Protein AF-A0A2S9G1L5-F1 (afdb_monomer_lite)

Secondary structure (DSSP, 8-state):
----SS---HHHHHHHHH-TTS-------S--------TTSGGGGSHHHHHHHHHH--HHHHHHHHHTTSS----SSSPTTSS--

Foldseek 3Di:
DDDDPPDDDLVVLVVQVPDPVHDDDDDDDFDDDDDDQDCVDDPNVDPVSVVVVVVPDPQQVCCCVVRVPSDDRADDPTRPPSDDD

Sequence (85 aa):
FDMVTKGFPIPDVLSYQSNPQFSVTNSIGGVGEAVWLNPNSGGFADIEVRRAIMTALDRKSIVDTAWGGLATVQESMWPEASLPP

Structure (mmCIF, N/CA/C/O backbone):
data_AF-A0A2S9G1L5-F1
#
_entry.id   AF-A0A2S9G1L5-F1
#
loop_
_atom_site.group_PDB
_atom_site.id
_atom_site.type_symbol
_atom_site.label_atom_id
_atom_site.label_alt_id
_atom_site.label_comp_id
_atom_site.label_asym_id
_atom_site.label_entity_id
_atom_site.label_seq_id
_atom_site.pdbx_PDB_ins_code
_atom_site.Cartn_x
_atom_site.Cartn_y
_atom_site.Cartn_z
_atom_site.occupancy
_atom_site.B_iso_or_equiv
_atom_site.auth_seq_id
_atom_site.auth_comp_id
_atom_site.auth_asym_id
_atom_site.auth_atom_id
_atom_site.pdbx_PDB_model_num
ATOM 1 N N . PHE A 1 1 ? -3.271 -14.907 24.262 1.00 54.97 1 PHE A N 1
ATOM 2 C CA . PHE A 1 1 ? -3.627 -13.779 23.386 1.00 54.97 1 PHE A CA 1
ATOM 3 C C . PHE A 1 1 ? -3.628 -14.334 21.984 1.00 54.97 1 PHE A C 1
ATOM 5 O O . PHE A 1 1 ? -2.571 -14.752 21.523 1.00 54.97 1 PHE A O 1
ATOM 12 N N . ASP A 1 2 ? -4.795 -14.411 21.358 1.00 70.81 2 ASP A N 1
ATOM 13 C CA . ASP A 1 2 ? -4.890 -14.849 19.970 1.00 70.81 2 ASP A CA 1
ATOM 14 C C . ASP A 1 2 ? -4.710 -13.609 19.102 1.00 70.81 2 ASP A C 1
ATOM 16 O O . ASP A 1 2 ? -5.556 -12.717 19.074 1.00 70.81 2 ASP A O 1
ATOM 20 N N . MET A 1 3 ? -3.535 -13.497 18.488 1.00 80.06 3 MET A N 1
ATOM 21 C CA . MET A 1 3 ? -3.185 -12.370 17.633 1.00 80.06 3 MET A CA 1
ATOM 22 C C . MET A 1 3 ? -3.371 -12.780 16.178 1.00 80.06 3 MET A C 1
ATOM 24 O O . MET A 1 3 ? -2.756 -13.738 15.708 1.00 80.06 3 MET A O 1
ATOM 28 N N . VAL A 1 4 ? -4.206 -12.040 15.455 1.00 79.19 4 VAL A N 1
ATOM 29 C CA . VAL A 1 4 ? -4.346 -12.216 14.010 1.00 79.19 4 VAL A CA 1
ATOM 30 C C . VAL A 1 4 ? -3.089 -11.682 13.326 1.00 79.19 4 VAL A C 1
ATOM 32 O O . VAL A 1 4 ? -2.719 -10.528 13.512 1.00 79.19 4 VAL A O 1
ATOM 35 N N . THR A 1 5 ? -2.426 -12.523 12.531 1.00 78.56 5 THR A N 1
ATOM 36 C CA . THR A 1 5 ? -1.154 -12.191 11.858 1.00 78.56 5 THR A CA 1
ATOM 37 C C . THR A 1 5 ? -1.292 -11.950 10.354 1.00 78.56 5 THR A C 1
ATOM 39 O O . THR A 1 5 ? -0.312 -11.590 9.710 1.00 78.56 5 THR A O 1
ATOM 42 N N . LYS A 1 6 ? -2.485 -12.154 9.777 1.00 77.75 6 LYS A N 1
ATOM 43 C CA . LYS A 1 6 ? -2.724 -12.103 8.319 1.00 77.75 6 LYS A CA 1
ATOM 44 C C . LYS A 1 6 ? -3.761 -11.060 7.882 1.00 77.75 6 LYS A C 1
ATOM 46 O O . LYS A 1 6 ? -4.246 -11.119 6.758 1.00 77.75 6 LYS A O 1
ATOM 51 N N . GLY A 1 7 ? -4.079 -10.110 8.761 1.00 83.81 7 GLY A N 1
ATOM 52 C CA . GLY A 1 7 ? -5.096 -9.086 8.518 1.00 83.81 7 GLY A CA 1
ATOM 53 C C . GLY A 1 7 ? -6.533 -9.616 8.578 1.00 83.81 7 GLY A C 1
ATOM 54 O O . GLY A 1 7 ? -6.771 -10.798 8.828 1.00 83.81 7 GLY A O 1
ATOM 55 N N . PHE A 1 8 ? -7.486 -8.712 8.362 1.00 89.19 8 PHE A N 1
ATOM 56 C CA . PHE A 1 8 ? -8.924 -8.982 8.319 1.00 89.19 8 PHE A CA 1
ATOM 57 C C . PHE A 1 8 ? -9.499 -8.559 6.959 1.00 89.19 8 PHE A C 1
ATOM 59 O O . PHE A 1 8 ? -8.941 -7.660 6.324 1.00 89.19 8 PHE A O 1
ATOM 66 N N . PRO A 1 9 ? -10.624 -9.147 6.514 1.00 91.50 9 PRO A N 1
ATOM 67 C CA . PRO A 1 9 ? -11.364 -8.641 5.362 1.00 91.50 9 PRO A CA 1
ATOM 68 C C . PRO A 1 9 ? -11.803 -7.182 5.561 1.00 91.50 9 PRO A C 1
ATOM 70 O O . PRO A 1 9 ? -12.242 -6.805 6.645 1.00 91.50 9 PRO A O 1
ATOM 73 N N . ILE A 1 10 ? -11.749 -6.370 4.499 1.00 92.69 10 ILE A N 1
ATOM 74 C CA . ILE A 1 10 ? -12.153 -4.950 4.536 1.00 92.69 10 ILE A CA 1
ATOM 75 C C . ILE A 1 10 ? -13.572 -4.753 5.097 1.00 92.69 10 ILE A C 1
ATOM 77 O O . ILE A 1 10 ? -13.726 -3.907 5.980 1.00 92.69 10 ILE A O 1
ATOM 81 N N . PRO A 1 11 ? -14.605 -5.514 4.666 1.00 93.94 11 PRO A N 1
ATOM 82 C CA . PRO A 1 11 ? -15.956 -5.332 5.197 1.00 93.94 11 PRO A CA 1
ATOM 83 C C . PRO A 1 11 ? -16.035 -5.543 6.712 1.00 93.94 11 PRO A C 1
ATOM 85 O O . PRO A 1 11 ? -16.751 -4.814 7.396 1.00 93.94 11 PRO A O 1
ATOM 88 N N . ASP A 1 12 ? -15.258 -6.489 7.243 1.00 94.00 12 ASP A N 1
ATOM 89 C CA . ASP A 1 12 ? -15.234 -6.791 8.673 1.00 94.00 12 ASP A CA 1
ATOM 90 C C . ASP A 1 12 ? -14.583 -5.644 9.448 1.00 94.00 12 ASP A C 1
ATOM 92 O O . ASP A 1 12 ? -15.140 -5.186 10.444 1.00 94.00 12 ASP A O 1
ATOM 96 N N . VAL A 1 13 ? -13.453 -5.113 8.959 1.00 92.38 13 VAL A N 1
ATOM 97 C CA . VAL A 1 13 ? -12.789 -3.946 9.568 1.00 92.38 13 VAL A CA 1
ATOM 98 C C . VAL A 1 13 ? -13.737 -2.748 9.639 1.00 92.38 13 VAL A C 1
ATOM 100 O O . VAL A 1 13 ? -13.867 -2.131 10.698 1.00 92.38 13 VAL A O 1
ATOM 103 N N . LEU A 1 14 ? -14.434 -2.445 8.541 1.00 92.56 14 LEU A N 1
ATOM 104 C CA . LEU A 1 14 ? -15.406 -1.349 8.495 1.00 92.56 14 LEU A CA 1
ATOM 105 C C . LEU A 1 14 ? -16.583 -1.596 9.452 1.00 92.56 14 LEU A C 1
ATOM 107 O O . LEU A 1 14 ? -17.011 -0.682 10.162 1.00 92.56 14 LEU A O 1
ATOM 111 N N . SER A 1 15 ? -17.068 -2.839 9.538 1.00 95.62 15 SER A N 1
ATOM 112 C CA . SER A 1 15 ? -18.104 -3.211 10.503 1.00 95.62 15 SER A CA 1
ATOM 113 C C . SER A 1 15 ? -17.631 -3.008 11.943 1.00 95.62 15 SER A C 1
ATOM 115 O O . SER A 1 15 ? -18.402 -2.481 12.749 1.00 95.62 15 SER A O 1
ATOM 117 N N . TYR A 1 16 ? -16.391 -3.377 12.278 1.00 94.56 16 TYR A N 1
ATOM 118 C CA . TYR A 1 16 ? -15.833 -3.165 13.616 1.00 94.56 16 TYR A CA 1
ATOM 119 C C . TYR A 1 16 ? -15.711 -1.677 13.953 1.00 94.56 16 TYR A C 1
ATOM 121 O O . TYR A 1 16 ? -16.067 -1.288 15.060 1.00 94.56 16 TYR A O 1
ATOM 129 N N . GLN A 1 17 ? -15.287 -0.834 13.005 1.00 93.38 17 GLN A N 1
ATOM 130 C CA . GLN A 1 17 ? -15.179 0.618 13.216 1.00 93.38 17 GLN A CA 1
ATOM 131 C C . GLN A 1 17 ? -16.533 1.284 13.505 1.00 93.38 17 GLN A C 1
ATOM 133 O O . GLN A 1 17 ? -16.598 2.233 14.282 1.00 93.38 17 GLN A O 1
ATOM 138 N N . SER A 1 18 ? -17.616 0.791 12.894 1.00 94.75 18 SER A N 1
ATOM 139 C CA . SER A 1 18 ? -18.972 1.322 13.105 1.00 94.75 18 SER A CA 1
ATOM 140 C C . SER A 1 18 ? -19.688 0.779 14.347 1.00 94.75 18 SER A C 1
ATOM 142 O O . SER A 1 18 ? -20.710 1.332 14.756 1.00 94.75 18 SER A O 1
ATOM 144 N N . ASN A 1 19 ? -19.195 -0.314 14.935 1.00 96.88 19 ASN A N 1
ATOM 145 C CA . ASN A 1 19 ? -19.887 -1.012 16.010 1.00 96.88 19 ASN A CA 1
ATOM 146 C C . ASN A 1 19 ? -19.326 -0.590 17.384 1.00 96.88 19 ASN A C 1
ATOM 148 O O . ASN A 1 19 ? -18.171 -0.891 17.684 1.00 96.88 19 ASN A O 1
ATOM 152 N N . PRO A 1 20 ? -20.144 0.016 18.271 1.00 96.50 20 PRO A N 1
ATOM 153 C CA . PRO A 1 20 ? -19.686 0.542 19.561 1.00 96.50 20 PRO A CA 1
ATOM 154 C C . PRO A 1 20 ? -19.236 -0.532 20.563 1.00 96.50 20 PRO A C 1
ATOM 156 O O . PRO A 1 20 ? -18.692 -0.197 21.613 1.00 96.50 20 PRO A O 1
ATOM 159 N N . GLN A 1 21 ? -19.472 -1.816 20.281 1.00 97.31 21 GLN A N 1
ATOM 160 C CA . GLN A 1 21 ? -18.967 -2.920 21.100 1.00 97.31 21 GLN A CA 1
ATOM 161 C C . GLN A 1 21 ? -17.471 -3.181 20.883 1.00 97.31 21 GLN A C 1
ATOM 163 O O . GLN A 1 21 ? -16.852 -3.860 21.703 1.00 97.31 21 GLN A O 1
ATOM 168 N N . PHE A 1 22 ? -16.894 -2.665 19.796 1.00 95.25 22 PHE A N 1
ATOM 169 C CA . PHE A 1 22 ? -15.482 -2.813 19.476 1.00 95.25 22 PHE A CA 1
ATOM 170 C C . PHE A 1 22 ? -14.740 -1.493 19.677 1.00 95.25 22 PHE A C 1
ATOM 172 O O . PHE A 1 22 ? -15.254 -0.411 19.404 1.00 95.25 22 PHE A O 1
ATOM 179 N N . SER A 1 23 ? -13.493 -1.598 20.130 1.00 93.00 23 SER A N 1
ATOM 180 C CA . SER A 1 23 ? -12.534 -0.499 20.078 1.00 93.00 23 SER A CA 1
ATOM 181 C C . SER A 1 23 ? -11.575 -0.767 18.927 1.00 93.00 23 SER A C 1
ATOM 183 O O . SER A 1 23 ? -10.885 -1.790 18.927 1.00 93.00 23 SER A O 1
ATOM 185 N N . VAL A 1 24 ? -11.549 0.127 17.939 1.00 90.19 24 VAL A N 1
ATOM 186 C CA . VAL A 1 24 ? -10.645 0.037 16.789 1.00 90.19 24 VAL A CA 1
ATOM 187 C C . VAL A 1 24 ? -9.636 1.173 16.864 1.00 90.19 24 VAL A C 1
ATOM 189 O O . VAL A 1 24 ? -9.994 2.344 16.755 1.00 90.19 24 VAL A O 1
ATOM 192 N N . THR A 1 25 ? -8.364 0.818 17.029 1.00 87.81 25 THR A N 1
ATOM 193 C CA . THR A 1 25 ? -7.253 1.772 17.029 1.00 87.81 25 THR A CA 1
ATOM 194 C C . THR A 1 25 ? -6.526 1.695 15.697 1.00 87.81 25 THR A C 1
ATOM 196 O O . THR A 1 25 ? -5.950 0.660 15.365 1.00 87.81 25 THR A O 1
ATOM 199 N N . ASN A 1 26 ? -6.507 2.802 14.958 1.00 83.12 26 ASN A N 1
ATOM 200 C CA . ASN A 1 26 ? -5.690 2.930 13.757 1.00 83.12 26 ASN A CA 1
ATOM 201 C C . ASN A 1 26 ? -4.315 3.492 14.137 1.00 83.12 26 ASN A C 1
ATOM 203 O O . ASN A 1 26 ? -4.221 4.498 14.838 1.00 83.12 26 ASN A O 1
ATOM 207 N N . SER A 1 27 ? -3.254 2.852 13.655 1.00 79.38 27 SER A N 1
ATOM 208 C CA . SER A 1 27 ? -1.880 3.340 13.764 1.00 79.38 27 SER A CA 1
ATOM 209 C C . SER A 1 27 ? -1.218 3.246 12.401 1.00 79.38 27 SER A C 1
ATOM 211 O O . SER A 1 27 ? -1.498 2.321 11.639 1.00 79.38 27 SER A O 1
ATOM 213 N N . ILE A 1 28 ? -0.306 4.173 12.116 1.00 74.56 28 ILE A N 1
ATOM 214 C CA . ILE A 1 28 ? 0.588 4.041 10.968 1.00 74.56 28 ILE A CA 1
ATOM 215 C C . ILE A 1 28 ? 1.438 2.789 11.203 1.00 74.56 28 ILE A C 1
ATOM 217 O O . ILE A 1 28 ? 2.079 2.646 12.248 1.00 74.56 28 ILE A O 1
ATOM 221 N N . GLY A 1 29 ? 1.379 1.852 10.260 1.00 71.50 29 GLY A N 1
ATOM 222 C CA . GLY A 1 29 ? 2.237 0.677 10.258 1.00 71.50 29 GLY A CA 1
ATOM 223 C C . GLY A 1 29 ? 3.651 1.058 9.826 1.00 71.50 29 GLY A C 1
ATOM 224 O O . GLY A 1 29 ? 3.833 1.876 8.931 1.00 71.50 29 GLY A O 1
ATOM 225 N N . GLY A 1 30 ? 4.668 0.432 10.419 1.00 69.69 30 GLY A N 1
ATOM 226 C CA . GLY A 1 30 ? 6.065 0.609 9.998 1.00 69.69 30 GLY A CA 1
ATOM 227 C C . GLY A 1 30 ? 6.415 -0.071 8.668 1.00 69.69 30 GLY A C 1
ATOM 228 O O . GLY A 1 30 ? 7.593 -0.240 8.367 1.00 69.69 30 GLY A O 1
ATOM 229 N N . VAL A 1 31 ? 5.418 -0.519 7.902 1.00 69.12 31 VAL A N 1
ATOM 230 C CA . VAL A 1 31 ? 5.586 -1.283 6.662 1.00 69.12 31 VAL A CA 1
ATOM 231 C C . VAL A 1 31 ? 4.730 -0.672 5.558 1.00 69.12 31 VAL A C 1
ATOM 233 O O . VAL A 1 31 ? 3.574 -0.324 5.789 1.00 69.12 31 VAL A O 1
ATOM 236 N N . GLY A 1 32 ? 5.316 -0.548 4.369 1.00 78.12 32 GLY A N 1
ATOM 237 C CA . GLY A 1 32 ? 4.622 -0.191 3.135 1.00 78.12 32 GLY A CA 1
ATOM 238 C C . GLY A 1 32 ? 4.619 -1.372 2.165 1.00 78.12 32 GLY A C 1
ATOM 239 O O . GLY A 1 32 ? 5.519 -2.212 2.200 1.00 78.12 32 GLY A O 1
ATOM 240 N N . GLU A 1 33 ? 3.618 -1.424 1.292 1.00 85.56 33 GLU A N 1
ATOM 241 C CA . GLU A 1 33 ? 3.524 -2.418 0.221 1.00 85.56 33 GLU A CA 1
ATOM 242 C C . GLU A 1 33 ? 4.172 -1.878 -1.059 1.00 85.56 33 GLU A C 1
ATOM 244 O O . GLU A 1 33 ? 3.956 -0.725 -1.442 1.00 85.56 33 GLU A O 1
ATOM 249 N N . ALA A 1 34 ? 4.964 -2.709 -1.739 1.00 88.00 34 ALA A N 1
ATOM 250 C CA . ALA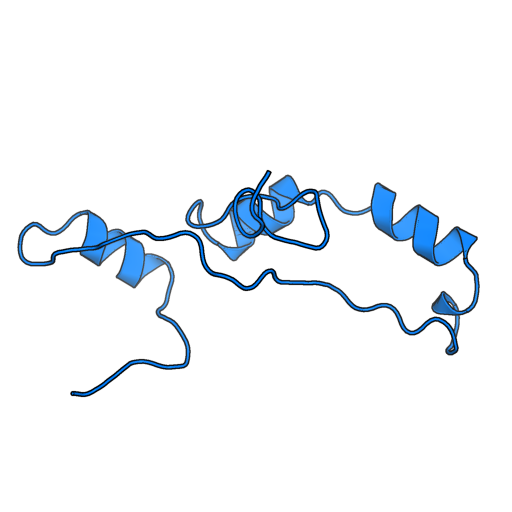 A 1 34 ? 5.696 -2.304 -2.936 1.00 88.00 34 ALA A CA 1
ATOM 251 C C . ALA A 1 34 ? 5.678 -3.384 -4.020 1.00 88.00 34 ALA A C 1
ATOM 253 O O . ALA A 1 34 ? 5.801 -4.579 -3.750 1.00 88.00 34 ALA A O 1
ATOM 254 N N . VAL A 1 35 ? 5.596 -2.941 -5.277 1.00 89.69 35 VAL A N 1
ATOM 255 C CA . VAL A 1 35 ? 5.829 -3.797 -6.443 1.00 89.69 35 VAL A CA 1
ATOM 256 C C . VAL A 1 35 ? 7.319 -3.773 -6.765 1.00 89.69 35 VAL A C 1
ATOM 258 O O . VAL A 1 35 ? 7.856 -2.764 -7.220 1.00 89.69 35 VAL A O 1
ATOM 261 N N . TRP A 1 36 ? 7.993 -4.896 -6.535 1.00 91.06 36 TRP A N 1
ATOM 262 C CA . TRP A 1 36 ? 9.426 -5.030 -6.779 1.00 91.06 36 TRP A CA 1
ATOM 263 C C . TRP A 1 36 ? 9.697 -5.473 -8.217 1.00 91.06 36 TRP A C 1
ATOM 265 O O . TRP A 1 36 ? 9.347 -6.582 -8.621 1.00 91.06 36 TRP A O 1
ATOM 275 N N . LEU A 1 37 ? 10.348 -4.607 -8.995 1.00 94.25 37 LEU A N 1
ATOM 276 C CA . LEU A 1 37 ? 10.773 -4.908 -10.362 1.00 94.25 37 LEU A CA 1
ATOM 277 C C . LEU A 1 37 ? 12.180 -5.507 -10.340 1.00 94.25 37 LEU A C 1
ATOM 279 O O . LEU A 1 37 ? 13.093 -4.901 -9.785 1.00 94.25 37 LEU A O 1
ATOM 283 N N . ASN A 1 38 ? 12.376 -6.672 -10.962 1.00 96.38 38 ASN A N 1
ATOM 284 C CA . ASN A 1 38 ? 13.696 -7.298 -11.050 1.00 96.38 38 ASN A CA 1
ATOM 285 C C . ASN A 1 38 ? 14.553 -6.590 -12.121 1.00 96.38 38 ASN A C 1
ATOM 287 O O . ASN A 1 38 ? 14.304 -6.798 -13.309 1.00 96.38 38 ASN A O 1
ATOM 291 N N . PRO A 1 39 ? 15.590 -5.816 -11.749 1.00 96.19 39 PRO A N 1
ATOM 292 C CA . PRO A 1 39 ? 16.369 -5.029 -12.704 1.00 96.19 39 PRO A CA 1
ATOM 293 C C . PRO A 1 39 ? 17.327 -5.876 -13.553 1.00 96.19 39 PRO A C 1
ATOM 295 O O . PRO A 1 39 ? 18.034 -5.328 -14.389 1.00 96.19 39 PRO A O 1
ATOM 298 N N . ASN A 1 40 ? 17.380 -7.193 -13.335 1.00 96.94 40 ASN A N 1
ATOM 299 C CA . ASN A 1 40 ? 18.288 -8.109 -14.022 1.00 96.94 40 ASN A CA 1
ATOM 300 C C . ASN A 1 40 ? 17.545 -9.114 -14.918 1.00 96.94 40 ASN A C 1
ATOM 302 O O . ASN A 1 40 ? 18.148 -10.086 -15.368 1.00 96.94 40 ASN A O 1
ATOM 306 N N . SER A 1 41 ? 16.236 -8.941 -15.140 1.00 96.81 41 SER A N 1
ATOM 307 C CA . SER A 1 41 ? 15.422 -9.930 -15.855 1.00 96.81 41 SER A CA 1
ATOM 308 C C . SER A 1 41 ? 14.427 -9.303 -16.829 1.00 96.81 41 SER A C 1
ATOM 310 O O . SER A 1 41 ? 13.690 -8.378 -16.485 1.00 96.81 41 SER A O 1
ATOM 312 N N . GLY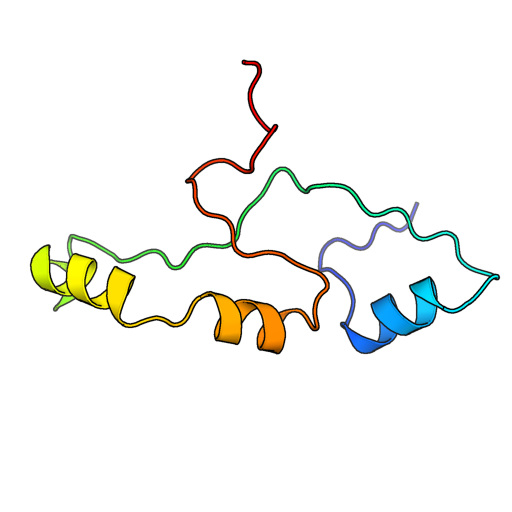 A 1 42 ? 14.371 -9.864 -18.042 1.00 95.56 42 GLY A N 1
ATOM 313 C CA . GLY A 1 42 ? 13.383 -9.525 -19.067 1.00 95.56 42 GLY A CA 1
ATOM 314 C C . GLY A 1 42 ? 13.345 -8.035 -19.417 1.00 95.56 42 GLY A C 1
ATOM 315 O O . GLY A 1 42 ? 14.364 -7.348 -19.396 1.00 95.56 42 GLY A O 1
ATOM 316 N N . GLY A 1 43 ? 12.147 -7.524 -19.715 1.00 95.06 43 GLY A N 1
ATOM 317 C CA . GLY A 1 43 ? 11.936 -6.105 -20.030 1.00 95.06 43 GLY A CA 1
ATOM 318 C C . GLY A 1 43 ? 12.241 -5.157 -18.866 1.00 95.06 43 GLY A C 1
ATOM 319 O O . GLY A 1 43 ? 12.520 -3.987 -19.092 1.00 95.06 43 GLY A O 1
ATOM 320 N N . PHE A 1 44 ? 12.260 -5.654 -17.625 1.00 97.00 44 PHE A N 1
ATOM 321 C CA . PHE A 1 44 ? 12.618 -4.846 -16.461 1.00 97.00 44 PHE A CA 1
ATOM 322 C C . PHE A 1 44 ? 14.121 -4.611 -16.331 1.00 97.00 44 PHE A C 1
ATOM 324 O O . PHE A 1 44 ? 14.501 -3.824 -15.469 1.00 97.00 44 PHE A O 1
ATOM 331 N N . ALA A 1 45 ? 14.971 -5.226 -17.163 1.00 97.38 45 ALA A N 1
ATOM 332 C CA . ALA A 1 45 ? 16.385 -4.860 -17.241 1.00 97.38 45 ALA A CA 1
ATOM 333 C C . ALA A 1 45 ? 16.586 -3.424 -17.760 1.00 97.38 45 ALA A C 1
ATOM 335 O O . ALA A 1 45 ? 17.496 -2.719 -17.315 1.00 97.38 45 ALA A O 1
ATOM 336 N N . ASP A 1 46 ? 15.680 -2.947 -18.614 1.00 97.69 46 ASP A N 1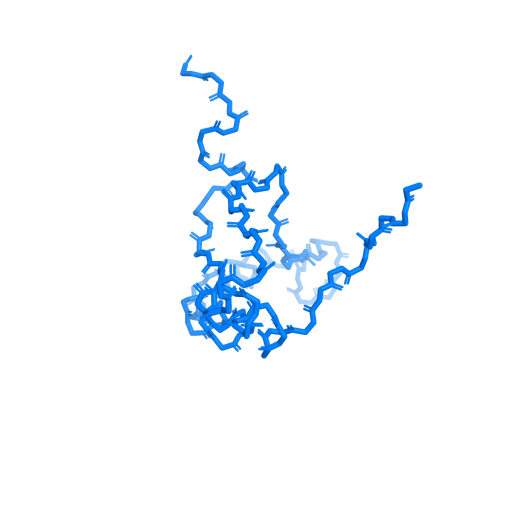
ATOM 337 C CA . ASP A 1 46 ? 15.680 -1.579 -19.123 1.00 97.69 46 ASP A CA 1
ATOM 338 C C . ASP A 1 46 ? 15.171 -0.588 -18.059 1.00 97.69 46 ASP A C 1
ATOM 340 O O . ASP A 1 46 ? 14.069 -0.717 -17.517 1.00 97.69 46 ASP A O 1
ATOM 344 N N . ILE A 1 47 ? 15.990 0.420 -17.743 1.00 95.81 47 ILE A N 1
ATOM 345 C CA . ILE A 1 47 ? 15.631 1.466 -16.782 1.00 95.81 47 ILE A CA 1
ATOM 346 C C . ILE A 1 47 ? 14.472 2.333 -17.272 1.00 95.81 47 ILE A C 1
ATOM 348 O O . ILE A 1 47 ? 13.663 2.763 -16.449 1.00 95.81 47 ILE A O 1
ATOM 352 N N . GLU A 1 48 ? 14.350 2.552 -18.579 1.00 97.19 48 GLU A N 1
ATOM 353 C CA . GLU A 1 48 ? 13.281 3.372 -19.145 1.00 97.19 48 GLU A CA 1
ATOM 354 C C . GLU A 1 48 ? 11.933 2.655 -19.047 1.00 97.19 48 GLU A C 1
ATOM 356 O O . GLU A 1 48 ? 10.928 3.282 -18.717 1.00 97.19 48 GLU A O 1
ATOM 361 N N . VAL A 1 49 ? 11.914 1.322 -19.175 1.00 96.50 49 VAL A N 1
ATOM 362 C CA . VAL A 1 49 ? 10.716 0.515 -18.885 1.00 96.50 49 VAL A CA 1
ATOM 363 C C . VAL A 1 49 ? 10.314 0.655 -17.416 1.00 96.50 49 VAL A C 1
ATOM 365 O O . VAL A 1 49 ? 9.145 0.901 -17.118 1.00 96.50 49 VAL A O 1
ATOM 368 N N . ARG A 1 50 ? 11.268 0.557 -16.479 1.00 96.12 50 ARG A N 1
ATOM 369 C CA . ARG A 1 50 ? 10.969 0.727 -1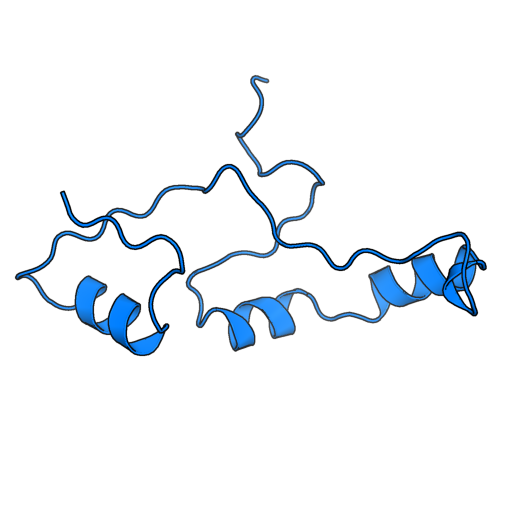5.044 1.00 96.12 50 ARG A CA 1
ATOM 370 C C . ARG A 1 50 ? 10.456 2.137 -14.728 1.00 96.12 50 ARG A C 1
ATOM 372 O O . ARG A 1 50 ? 9.519 2.274 -13.945 1.00 96.12 50 ARG A O 1
ATOM 379 N N . ARG A 1 51 ? 11.021 3.176 -15.352 1.00 94.44 51 ARG A N 1
ATOM 380 C CA . ARG A 1 51 ? 10.554 4.569 -15.216 1.00 94.44 51 ARG A CA 1
ATOM 381 C C . ARG A 1 51 ? 9.148 4.762 -15.777 1.00 94.44 51 ARG A C 1
ATOM 383 O O . ARG A 1 51 ? 8.331 5.393 -15.117 1.00 94.44 51 ARG A O 1
ATOM 390 N N . ALA A 1 52 ? 8.849 4.185 -16.939 1.00 96.06 52 ALA A N 1
ATOM 391 C CA . ALA A 1 52 ? 7.520 4.254 -17.540 1.00 96.06 52 ALA A CA 1
ATOM 392 C C . ALA A 1 52 ? 6.453 3.585 -16.657 1.00 96.06 52 ALA A C 1
ATOM 394 O O . ALA A 1 52 ? 5.346 4.096 -16.526 1.00 96.06 52 ALA A O 1
ATOM 395 N N . ILE A 1 53 ? 6.784 2.477 -15.989 1.00 94.06 53 ILE A N 1
ATOM 396 C CA . ILE A 1 53 ? 5.862 1.816 -15.051 1.00 94.06 53 ILE A CA 1
ATOM 397 C C . ILE A 1 53 ? 5.511 2.731 -13.873 1.00 94.06 53 ILE A C 1
ATOM 399 O O . ILE A 1 53 ? 4.346 2.795 -13.484 1.00 94.06 53 ILE A O 1
ATOM 403 N N . MET A 1 54 ? 6.483 3.479 -13.341 1.00 87.94 54 MET A N 1
ATOM 404 C CA . MET A 1 54 ? 6.246 4.411 -12.230 1.00 87.94 54 MET A CA 1
ATOM 405 C C . MET A 1 54 ? 5.243 5.519 -12.575 1.00 87.94 54 MET A C 1
ATOM 407 O O . MET A 1 54 ? 4.593 6.037 -11.672 1.00 87.94 54 MET A O 1
ATOM 411 N N . THR A 1 55 ? 5.105 5.880 -13.853 1.00 90.50 55 THR A N 1
ATOM 412 C CA . THR A 1 55 ? 4.153 6.904 -14.312 1.00 90.50 55 THR A CA 1
ATOM 413 C C . THR A 1 55 ? 2.861 6.321 -14.884 1.00 90.50 55 THR A C 1
ATOM 415 O O . THR A 1 55 ? 1.861 7.029 -14.961 1.00 90.50 55 THR A O 1
ATOM 418 N N . ALA A 1 56 ? 2.856 5.043 -15.273 1.00 94.75 56 ALA A N 1
ATOM 419 C CA . ALA A 1 56 ? 1.691 4.373 -15.848 1.00 94.75 56 ALA A CA 1
ATOM 420 C C . ALA A 1 56 ? 0.665 3.905 -14.802 1.00 94.75 56 ALA A C 1
ATOM 422 O O . ALA A 1 56 ? -0.500 3.694 -15.137 1.00 94.75 56 ALA A O 1
ATOM 423 N N . LEU A 1 57 ? 1.086 3.702 -13.551 1.00 92.88 57 LEU A N 1
ATOM 424 C CA . LEU A 1 57 ? 0.209 3.217 -12.489 1.00 92.88 57 LEU A CA 1
ATOM 425 C C . LEU A 1 57 ? -0.520 4.374 -11.797 1.00 92.88 57 LEU A C 1
ATOM 427 O O . LEU A 1 57 ? 0.103 5.213 -11.149 1.00 92.88 57 LEU A O 1
ATOM 431 N N . ASP A 1 58 ? -1.854 4.360 -11.843 1.00 94.44 58 ASP A N 1
ATOM 432 C CA . ASP A 1 58 ? -2.681 5.193 -10.966 1.00 94.44 58 ASP A CA 1
ATOM 433 C C . ASP A 1 58 ? -2.687 4.600 -9.550 1.00 94.44 58 ASP A C 1
ATOM 435 O O . ASP A 1 58 ? -3.509 3.755 -9.179 1.00 94.44 58 ASP A O 1
ATOM 439 N N . ARG A 1 59 ? -1.720 5.046 -8.748 1.00 92.38 59 ARG A N 1
ATOM 440 C CA . ARG A 1 59 ? -1.509 4.575 -7.374 1.00 92.38 59 ARG A CA 1
ATOM 441 C C . ARG A 1 59 ? -2.717 4.848 -6.483 1.00 92.38 59 ARG A C 1
ATOM 443 O O . ARG A 1 59 ? -3.008 4.039 -5.604 1.00 92.38 59 ARG A O 1
ATOM 450 N N . LYS A 1 60 ? -3.428 5.955 -6.716 1.00 92.56 60 LYS A N 1
ATOM 451 C CA . LYS A 1 60 ? -4.611 6.317 -5.935 1.00 92.56 60 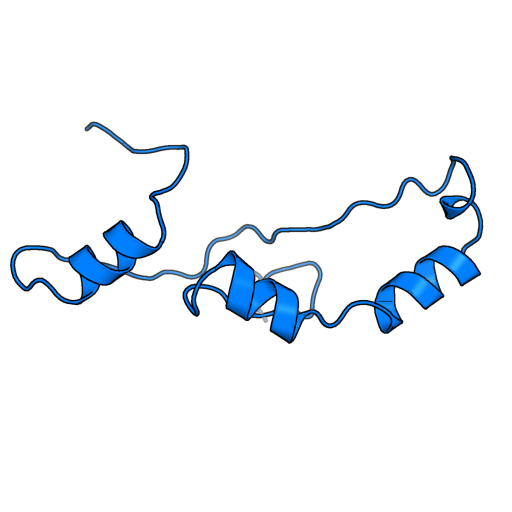LYS A CA 1
ATOM 452 C C . LYS A 1 60 ? -5.746 5.339 -6.203 1.00 92.56 60 LYS A C 1
ATOM 454 O O . LYS A 1 60 ? -6.289 4.781 -5.254 1.00 92.56 60 LYS A O 1
ATOM 459 N N . SER A 1 61 ? -6.056 5.087 -7.474 1.00 94.38 61 SER A N 1
ATOM 460 C CA . SER A 1 61 ? -7.107 4.134 -7.841 1.00 94.38 61 SER A CA 1
ATOM 461 C C . SER A 1 61 ? -6.827 2.732 -7.288 1.00 94.38 61 SER A C 1
ATOM 463 O O . SER A 1 61 ? -7.733 2.088 -6.749 1.00 94.38 61 SER A O 1
ATOM 465 N N . ILE A 1 62 ? -5.566 2.286 -7.347 1.00 93.25 62 ILE A N 1
ATOM 466 C CA . ILE A 1 62 ? -5.141 0.994 -6.791 1.00 93.25 62 ILE A CA 1
ATOM 467 C C . ILE A 1 62 ? -5.394 0.938 -5.282 1.00 93.25 62 ILE A C 1
ATOM 469 O O . ILE A 1 62 ? -6.039 -0.000 -4.817 1.00 93.25 62 ILE A O 1
ATOM 473 N N . VAL A 1 63 ? -4.909 1.923 -4.517 1.00 92.31 63 VAL A N 1
ATOM 474 C CA . VAL A 1 63 ? -5.047 1.923 -3.052 1.00 92.31 63 VAL A CA 1
ATOM 475 C C . VAL A 1 63 ? -6.512 2.026 -2.631 1.00 92.31 63 VAL A C 1
ATOM 477 O O . VAL A 1 63 ? -6.955 1.233 -1.801 1.00 92.31 63 VAL A O 1
ATOM 480 N N . ASP A 1 64 ? -7.276 2.937 -3.236 1.00 92.56 64 ASP A N 1
ATOM 481 C CA . ASP A 1 64 ? -8.692 3.137 -2.911 1.00 92.56 64 ASP A CA 1
ATOM 482 C C . ASP A 1 64 ? -9.499 1.847 -3.136 1.00 92.56 64 ASP A C 1
ATOM 484 O O . ASP A 1 64 ? -10.305 1.456 -2.291 1.00 92.56 64 ASP A O 1
ATOM 488 N N . THR A 1 65 ? -9.242 1.154 -4.251 1.00 92.44 65 THR A N 1
ATOM 489 C CA . THR A 1 65 ? -9.954 -0.080 -4.610 1.00 92.44 65 THR A CA 1
ATOM 490 C C . THR A 1 65 ? -9.509 -1.266 -3.756 1.00 92.44 65 THR A C 1
ATOM 492 O O . THR A 1 65 ? -10.347 -2.029 -3.280 1.00 92.44 65 THR A O 1
ATOM 495 N N . ALA A 1 66 ? -8.199 -1.441 -3.559 1.00 91.50 66 ALA A N 1
ATOM 496 C CA . ALA A 1 66 ? -7.646 -2.605 -2.871 1.00 91.50 66 ALA A CA 1
ATOM 497 C C . ALA A 1 66 ? -7.813 -2.551 -1.348 1.00 91.50 66 ALA A C 1
ATOM 499 O O . ALA A 1 66 ? -7.843 -3.609 -0.729 1.00 91.50 66 ALA A O 1
ATOM 500 N N . TRP A 1 67 ? -7.918 -1.355 -0.755 1.00 91.25 67 TRP A N 1
ATOM 501 C CA . TRP A 1 67 ? -7.973 -1.163 0.700 1.00 91.25 67 TRP A CA 1
ATOM 502 C C . TRP A 1 67 ? -9.264 -0.509 1.203 1.00 91.25 67 TRP A C 1
ATOM 504 O O . TRP A 1 67 ? -9.424 -0.346 2.410 1.00 91.25 67 TRP A O 1
ATOM 514 N N . GLY A 1 68 ? -10.193 -0.125 0.322 1.00 89.62 68 GLY A N 1
ATOM 515 C CA . GLY A 1 68 ? -11.495 0.425 0.722 1.00 89.62 68 GLY A CA 1
ATOM 516 C C . GLY A 1 68 ? -11.396 1.701 1.565 1.00 89.62 68 GLY A C 1
ATOM 517 O O . GLY A 1 68 ? -12.213 1.909 2.458 1.00 89.62 68 GLY A O 1
ATOM 518 N N . GLY A 1 69 ? -10.368 2.523 1.325 1.00 87.50 69 GLY A N 1
ATOM 519 C CA . GLY A 1 69 ? -10.101 3.756 2.077 1.00 87.50 69 GLY A CA 1
ATOM 520 C C . GLY A 1 69 ? -9.382 3.569 3.421 1.00 87.50 69 GLY A C 1
ATOM 521 O O . GLY A 1 69 ? -9.198 4.544 4.144 1.00 87.50 69 GLY A O 1
ATOM 522 N N . LEU A 1 70 ? -8.956 2.347 3.764 1.00 88.56 70 LEU A N 1
ATOM 523 C CA . LEU A 1 70 ? -8.247 2.047 5.018 1.00 88.56 70 LEU A CA 1
ATOM 524 C C . LEU A 1 70 ? -6.730 2.298 4.955 1.00 88.56 70 LEU A C 1
ATOM 526 O O . LEU A 1 70 ? -6.053 2.213 5.977 1.00 88.56 70 LEU A O 1
ATOM 530 N N . ALA A 1 71 ? -6.196 2.595 3.770 1.00 88.62 71 ALA A N 1
ATOM 531 C CA . ALA A 1 71 ? -4.786 2.884 3.537 1.00 88.62 71 ALA A CA 1
ATOM 532 C C . ALA A 1 71 ? -4.630 4.142 2.676 1.00 88.62 71 ALA A C 1
ATOM 534 O O . ALA A 1 71 ? -5.556 4.555 1.976 1.00 88.62 71 ALA A O 1
ATOM 535 N N . THR A 1 72 ? -3.442 4.738 2.714 1.00 87.88 72 THR A N 1
ATOM 536 C CA . THR A 1 72 ? -3.081 5.911 1.916 1.00 87.88 72 THR A CA 1
ATOM 537 C C . THR A 1 72 ? -1.980 5.570 0.918 1.00 87.88 72 THR A C 1
ATOM 539 O O . THR A 1 72 ? -1.241 4.597 1.078 1.00 87.88 72 THR A O 1
ATOM 542 N N . VAL A 1 73 ? -1.872 6.370 -0.144 1.00 89.75 73 VAL A N 1
ATOM 543 C CA . 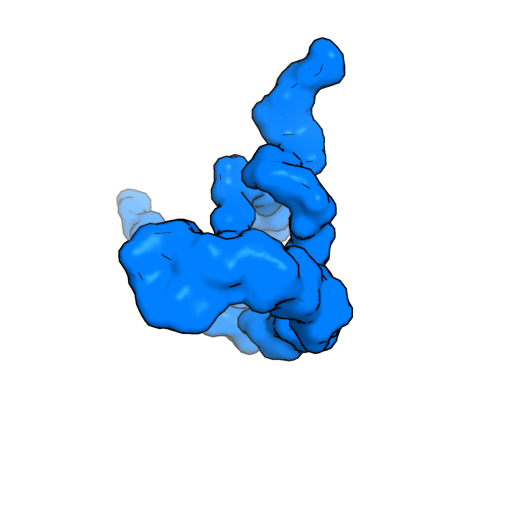VAL A 1 73 ? -0.733 6.280 -1.063 1.00 89.75 73 VAL A CA 1
ATOM 544 C C . VAL A 1 73 ? 0.515 6.754 -0.322 1.00 89.75 73 VAL A C 1
ATOM 546 O O . VAL A 1 73 ? 0.540 7.855 0.216 1.00 89.75 73 VAL A O 1
ATOM 549 N N . GLN A 1 74 ? 1.547 5.913 -0.295 1.00 85.75 74 GLN A N 1
ATOM 550 C CA . GLN A 1 74 ? 2.835 6.240 0.311 1.00 85.75 74 GLN A CA 1
ATOM 551 C C . GLN A 1 74 ? 3.773 6.853 -0.731 1.00 85.75 74 GLN A C 1
ATOM 553 O O . GLN A 1 74 ? 4.051 6.212 -1.736 1.00 85.75 74 GLN A O 1
ATOM 558 N N . GLU A 1 75 ? 4.330 8.040 -0.508 1.00 82.31 75 GLU A N 1
ATOM 559 C CA . GLU A 1 75 ? 5.176 8.691 -1.527 1.00 82.31 75 GLU A CA 1
ATOM 560 C C . GLU A 1 75 ? 6.667 8.335 -1.443 1.00 82.31 75 GLU A C 1
ATOM 562 O O . GLU A 1 75 ? 7.380 8.382 -2.444 1.00 82.31 75 GLU A O 1
ATOM 567 N N . SER A 1 76 ? 7.143 7.930 -0.265 1.00 79.19 76 SER A N 1
ATOM 568 C CA . SER A 1 76 ? 8.560 7.642 -0.008 1.00 79.19 76 SER A CA 1
ATOM 569 C C . SER A 1 76 ? 8.818 6.163 0.274 1.00 79.19 76 SER A C 1
ATOM 571 O O . SER A 1 76 ? 7.903 5.404 0.566 1.00 79.19 76 SER A O 1
ATOM 573 N N . MET A 1 77 ? 10.079 5.725 0.216 1.00 77.50 77 MET A N 1
ATOM 574 C CA . MET A 1 77 ? 10.454 4.349 0.588 1.00 77.50 77 MET A CA 1
ATOM 575 C C . MET A 1 77 ? 10.132 4.037 2.058 1.00 77.50 77 MET A C 1
ATOM 577 O O . MET A 1 77 ? 9.760 2.916 2.391 1.00 77.50 77 MET A O 1
ATOM 581 N N . TRP A 1 78 ? 10.244 5.045 2.919 1.00 77.94 78 TRP A N 1
ATOM 582 C CA . TRP A 1 78 ? 9.891 4.968 4.329 1.00 77.94 78 TRP A CA 1
ATOM 583 C C . TRP A 1 78 ? 8.535 5.639 4.556 1.00 77.94 78 TRP A C 1
ATOM 585 O O . TRP A 1 78 ? 8.313 6.709 3.978 1.00 77.94 78 TRP A O 1
ATOM 595 N N . PRO A 1 79 ? 7.644 5.061 5.385 1.00 75.06 79 PRO A N 1
ATOM 596 C CA . PRO A 1 79 ? 6.423 5.741 5.790 1.00 75.06 79 PRO A CA 1
ATOM 597 C C . PRO A 1 79 ? 6.743 7.109 6.395 1.00 75.06 79 PRO A C 1
ATOM 599 O O . PRO A 1 79 ? 7.737 7.278 7.109 1.00 75.06 79 PRO A O 1
ATOM 602 N N . GLU A 1 80 ? 5.897 8.092 6.125 1.00 68.81 80 GLU A N 1
ATOM 603 C CA . GLU A 1 80 ? 6.011 9.411 6.742 1.00 68.81 80 GLU A CA 1
ATOM 604 C C . GLU A 1 80 ? 5.985 9.272 8.275 1.00 68.81 80 GLU A C 1
ATOM 606 O O . GLU A 1 80 ? 5.279 8.424 8.821 1.00 68.81 80 GLU A O 1
ATOM 611 N N . ALA A 1 81 ? 6.807 10.062 8.973 1.00 64.88 81 ALA A N 1
ATOM 612 C CA . ALA A 1 81 ? 7.004 9.995 10.428 1.00 64.88 81 ALA A CA 1
ATOM 613 C C . ALA A 1 81 ? 7.600 8.679 10.988 1.00 64.88 81 ALA A C 1
ATOM 615 O O . ALA A 1 81 ? 7.640 8.502 12.205 1.00 64.88 81 ALA A O 1
ATOM 616 N N . SER A 1 82 ? 8.113 7.772 10.144 1.00 68.31 82 SER A N 1
ATOM 617 C CA . SER A 1 82 ? 8.840 6.574 10.614 1.00 68.31 82 SER A CA 1
ATOM 618 C C . SER A 1 82 ? 10.294 6.841 11.032 1.00 68.31 82 SER A C 1
ATOM 620 O O . SER A 1 82 ? 10.896 6.011 11.713 1.00 68.31 82 SER A O 1
ATOM 622 N N . LEU A 1 83 ? 10.854 7.997 10.662 1.00 66.56 83 LEU A N 1
ATOM 623 C CA . LEU A 1 83 ? 12.198 8.439 11.037 1.00 66.56 83 LEU A CA 1
ATOM 624 C C . LEU A 1 83 ? 12.119 9.758 11.826 1.00 66.56 83 LEU A C 1
ATOM 626 O O . LEU A 1 83 ? 11.243 10.577 11.530 1.00 66.56 83 LEU A O 1
ATOM 630 N N . PRO A 1 84 ? 13.011 9.986 12.813 1.00 66.50 84 PRO A N 1
ATOM 631 C CA . PRO A 1 84 ? 13.168 11.298 13.436 1.00 66.50 84 PRO A CA 1
ATOM 632 C C . PRO A 1 84 ? 13.488 12.374 12.380 1.00 66.50 84 PRO A C 1
ATOM 634 O O . PRO A 1 84 ? 14.093 12.031 11.359 1.00 66.50 84 PRO A O 1
ATOM 637 N N . PRO A 1 85 ? 13.097 13.641 12.611 1.00 61.59 85 PRO A N 1
ATOM 638 C CA . PRO A 1 85 ? 13.497 14.757 11.755 1.00 61.59 85 PRO A CA 1
ATOM 639 C C . PRO A 1 85 ? 15.018 14.945 11.694 1.00 61.59 85 PRO A C 1
ATOM 641 O O . PRO A 1 85 ? 15.709 14.595 12.681 1.00 61.59 85 PRO A O 1
#

Radius of gyration: 17.15 Å; chains: 1; bounding box: 38×30×43 Å

pLDDT: mean 87.29, std 10.03, range [54.97, 97.69]